Protein AF-A0A7W6D3A5-F1 (afdb_monomer_lite)

Radius of gyration: 19.15 Å; chains: 1; bounding box: 60×32×44 Å

Organism: NCBI:txid1133344

Sequence (73 aa):
MPTRAMIDPVESLAMNLFRRDHPDRLWSLSVAPDPEAGASAEERSLYRCFARAQLAERTARPRPASVHVLHAQ

Foldseek 3Di:
DPDPPPQDQLQVQLQVVCCVVCVQAHQDPDDDPDNVNYQDPVSSVVSSVVSVVVVVCVVPDDDPPPPPPPPDD

Secondary structure (DSSP, 8-state):
--------HHHHHHHHHHHHH-TTSB--SS--SSSSSB--HHHHHHHHHHHHHHHHHHHHS------------

pLDDT: mean 78.68, std 16.89, range [44.06, 96.69]

Structure (mmCIF, N/CA/C/O backbone):
data_AF-A0A7W6D3A5-F1
#
_entry.id   AF-A0A7W6D3A5-F1
#
loop_
_atom_site.group_PDB
_atom_site.id
_atom_site.type_symbol
_atom_site.label_atom_id
_atom_site.label_alt_id
_atom_site.label_comp_id
_atom_site.label_asym_id
_atom_site.label_entity_id
_atom_site.label_seq_id
_atom_site.pdbx_PDB_ins_code
_atom_site.Cartn_x
_atom_site.Cartn_y
_atom_site.Cartn_z
_atom_site.occupancy
_atom_site.B_iso_or_equiv
_atom_site.auth_seq_id
_atom_site.auth_comp_id
_atom_site.auth_asym_id
_atom_site.auth_atom_id
_atom_site.pdbx_PDB_model_num
ATOM 1 N N . MET A 1 1 ? 15.382 -25.300 4.905 1.00 44.06 1 MET A N 1
ATOM 2 C CA . MET A 1 1 ? 13.946 -24.963 4.802 1.00 44.06 1 MET A CA 1
ATOM 3 C C . MET A 1 1 ? 13.843 -23.454 4.627 1.00 44.06 1 MET A C 1
ATOM 5 O O . MET A 1 1 ? 14.194 -22.766 5.576 1.00 44.06 1 MET A O 1
ATOM 9 N N . PRO A 1 2 ? 13.492 -22.907 3.449 1.00 47.03 2 PRO A N 1
ATOM 10 C CA . PRO A 1 2 ? 13.312 -21.465 3.322 1.00 47.03 2 PRO A CA 1
ATOM 11 C C . PRO A 1 2 ? 12.081 -21.051 4.135 1.00 47.03 2 PRO A C 1
ATOM 13 O O . PRO A 1 2 ? 10.990 -21.591 3.951 1.00 47.03 2 PRO A O 1
ATOM 16 N N . THR A 1 3 ? 12.275 -20.138 5.082 1.00 51.50 3 THR A N 1
ATOM 17 C CA . THR A 1 3 ? 11.216 -19.563 5.910 1.00 51.50 3 THR A CA 1
ATOM 18 C C . THR A 1 3 ? 10.196 -18.920 4.980 1.00 51.50 3 THR A C 1
ATOM 20 O O . THR A 1 3 ? 10.521 -17.982 4.256 1.00 51.50 3 THR A O 1
ATOM 23 N N . ARG A 1 4 ? 8.974 -19.458 4.953 1.00 52.81 4 ARG A N 1
ATOM 24 C CA . ARG A 1 4 ? 7.833 -18.894 4.227 1.00 52.81 4 ARG A CA 1
ATOM 25 C C . ARG A 1 4 ? 7.624 -17.474 4.745 1.00 52.81 4 ARG A C 1
ATOM 27 O O . ARG A 1 4 ? 7.041 -17.297 5.810 1.00 52.81 4 ARG A O 1
ATOM 34 N N . ALA A 1 5 ? 8.182 -16.489 4.042 1.00 60.31 5 ALA A N 1
ATOM 35 C CA . ALA A 1 5 ? 8.051 -15.087 4.396 1.00 60.31 5 ALA A CA 1
ATOM 36 C C . ALA A 1 5 ? 6.555 -14.777 4.428 1.00 60.31 5 ALA A C 1
ATOM 38 O O . ALA A 1 5 ? 5.877 -14.823 3.399 1.00 60.31 5 ALA A O 1
ATOM 39 N N . MET A 1 6 ? 6.016 -14.571 5.628 1.00 62.69 6 MET A N 1
ATOM 40 C CA . MET A 1 6 ? 4.651 -14.100 5.774 1.00 62.69 6 MET A CA 1
ATOM 41 C C . MET A 1 6 ? 4.643 -12.697 5.187 1.00 62.69 6 MET A C 1
ATOM 43 O O . MET A 1 6 ? 5.277 -11.797 5.733 1.00 62.69 6 MET A O 1
ATOM 47 N N . ILE A 1 7 ? 4.010 -12.545 4.024 1.00 69.88 7 ILE A N 1
ATOM 48 C CA . ILE A 1 7 ? 3.799 -11.232 3.425 1.00 69.88 7 ILE A CA 1
ATOM 49 C C . ILE A 1 7 ? 3.045 -10.409 4.464 1.00 69.88 7 ILE A C 1
ATOM 51 O O . ILE A 1 7 ? 1.996 -10.833 4.954 1.00 69.88 7 ILE A O 1
ATOM 55 N N . ASP A 1 8 ? 3.625 -9.269 4.823 1.00 88.19 8 ASP A N 1
ATOM 56 C CA . ASP A 1 8 ? 3.035 -8.332 5.763 1.00 88.19 8 ASP A CA 1
ATOM 57 C C . ASP A 1 8 ? 1.582 -8.001 5.340 1.00 88.19 8 ASP A C 1
ATOM 59 O O . ASP A 1 8 ? 1.316 -7.789 4.150 1.00 88.19 8 ASP A O 1
ATOM 63 N N . PRO A 1 9 ? 0.606 -8.003 6.267 1.00 90.44 9 PRO A N 1
ATOM 64 C CA . PRO A 1 9 ? -0.802 -7.813 5.924 1.00 90.44 9 PRO A CA 1
ATOM 65 C C . PRO A 1 9 ? -1.097 -6.432 5.324 1.00 90.44 9 PRO A C 1
ATOM 67 O O . PRO A 1 9 ? -2.019 -6.320 4.512 1.00 90.44 9 PRO A O 1
ATOM 70 N N . VAL A 1 10 ? -0.323 -5.397 5.677 1.00 93.25 10 VAL A N 1
ATOM 71 C CA . VAL A 1 10 ? -0.416 -4.080 5.030 1.00 93.25 10 VAL A CA 1
ATOM 72 C C . VAL A 1 10 ? 0.050 -4.201 3.588 1.00 93.25 10 VAL A C 1
ATOM 74 O O . VAL A 1 10 ? -0.645 -3.724 2.697 1.00 93.25 10 VAL A O 1
ATOM 77 N N . GLU A 1 11 ? 1.176 -4.869 3.344 1.00 92.62 11 GLU A N 1
ATOM 78 C CA . GLU A 1 11 ? 1.712 -5.045 1.992 1.00 92.62 11 GLU A CA 1
ATOM 79 C C . GLU A 1 11 ? 0.743 -5.832 1.099 1.00 92.62 11 GLU A C 1
ATOM 81 O O . GLU A 1 11 ? 0.424 -5.400 -0.006 1.00 92.62 11 GLU A O 1
ATOM 86 N N . SER A 1 12 ? 0.188 -6.935 1.606 1.00 92.62 12 SER A N 1
ATOM 87 C CA . SER A 1 12 ? -0.806 -7.736 0.882 1.00 92.62 12 SER A CA 1
ATOM 88 C C . SER A 1 12 ? -2.065 -6.928 0.542 1.00 92.62 12 SER A C 1
ATOM 90 O O . SER A 1 12 ? -2.584 -6.999 -0.576 1.00 92.62 12 SER A O 1
ATOM 92 N N . LEU A 1 13 ? -2.568 -6.116 1.478 1.00 94.88 13 LEU A N 1
ATOM 93 C CA . LEU A 1 13 ? -3.733 -5.276 1.214 1.00 94.88 13 LEU A CA 1
ATOM 94 C C . LEU A 1 13 ? -3.404 -4.134 0.243 1.00 94.88 13 LEU A C 1
ATOM 96 O O . LEU A 1 13 ? -4.188 -3.885 -0.669 1.00 94.88 13 LEU A O 1
ATOM 100 N N . ALA A 1 14 ? -2.247 -3.488 0.386 1.00 95.38 14 ALA A N 1
ATOM 101 C CA . ALA A 1 14 ? -1.794 -2.432 -0.517 1.00 95.38 14 ALA A CA 1
ATOM 102 C C . ALA A 1 14 ? -1.683 -2.943 -1.963 1.00 95.38 14 ALA A C 1
ATOM 104 O O . ALA A 1 14 ? -2.214 -2.312 -2.875 1.00 95.38 14 ALA A O 1
ATOM 105 N N . MET A 1 15 ? -1.106 -4.135 -2.153 1.00 93.75 15 MET A N 1
ATOM 106 C CA . MET A 1 15 ? -1.053 -4.826 -3.446 1.00 93.75 15 MET A CA 1
ATOM 107 C C . MET A 1 15 ? -2.439 -5.033 -4.056 1.00 93.75 15 MET A C 1
ATOM 109 O O . MET A 1 15 ? -2.641 -4.781 -5.242 1.00 93.75 15 MET A O 1
ATOM 113 N N . ASN A 1 16 ? -3.402 -5.503 -3.260 1.00 94.38 16 ASN A N 1
ATOM 114 C CA . ASN A 1 16 ? -4.756 -5.765 -3.746 1.00 94.38 16 ASN A CA 1
ATOM 115 C C . ASN A 1 16 ? -5.496 -4.479 -4.127 1.00 94.38 16 ASN A C 1
ATOM 117 O O . ASN A 1 16 ? -6.192 -4.460 -5.140 1.00 94.38 16 ASN A O 1
ATOM 121 N N . LEU A 1 17 ? -5.333 -3.410 -3.344 1.00 95.75 17 LEU A N 1
ATOM 122 C CA . LEU A 1 17 ? -5.916 -2.103 -3.653 1.00 95.75 17 LEU A CA 1
ATOM 123 C C . LEU A 1 17 ? -5.331 -1.543 -4.951 1.00 95.75 17 LEU A C 1
ATOM 125 O O . LEU A 1 17 ? -6.086 -1.183 -5.847 1.00 95.75 17 LEU A O 1
ATOM 129 N N . PHE A 1 18 ? -4.004 -1.572 -5.093 1.00 94.88 18 PHE A N 1
ATOM 130 C CA . PHE A 1 18 ? -3.341 -1.099 -6.304 1.00 94.88 18 PHE A CA 1
ATOM 131 C C . PHE A 1 18 ? -3.781 -1.881 -7.545 1.00 94.88 18 PHE A C 1
ATOM 133 O O . PHE A 1 18 ? -4.121 -1.279 -8.553 1.00 94.88 18 PHE A O 1
ATOM 140 N N . ARG A 1 19 ? -3.838 -3.218 -7.473 1.00 93.88 19 ARG A N 1
ATOM 141 C CA . ARG A 1 19 ? -4.274 -4.064 -8.601 1.00 93.88 19 ARG A CA 1
ATOM 142 C C . ARG A 1 19 ? -5.720 -3.820 -9.020 1.00 93.88 19 ARG A C 1
ATOM 144 O O . ARG A 1 19 ? -6.057 -4.041 -10.177 1.00 93.88 19 ARG A O 1
ATOM 151 N N . ARG A 1 20 ? -6.583 -3.433 -8.082 1.00 95.19 20 ARG A N 1
ATOM 152 C CA . ARG A 1 20 ? -7.974 -3.093 -8.385 1.00 95.19 20 ARG A CA 1
ATOM 153 C C . ARG A 1 20 ? -8.058 -1.780 -9.160 1.00 95.19 20 ARG A C 1
ATOM 155 O O . ARG A 1 20 ? -8.841 -1.688 -10.097 1.00 95.19 20 ARG A O 1
ATOM 162 N N . ASP A 1 21 ? -7.264 -0.795 -8.757 1.00 95.06 21 ASP A N 1
ATOM 163 C CA . ASP A 1 21 ? -7.325 0.560 -9.304 1.00 95.06 21 ASP A CA 1
ATOM 164 C C . ASP A 1 21 ? -6.464 0.695 -10.585 1.00 95.06 21 ASP A C 1
ATOM 166 O O . ASP A 1 21 ? -6.766 1.503 -11.461 1.00 95.06 21 ASP A O 1
ATOM 170 N N . HIS A 1 22 ? -5.438 -0.151 -10.739 1.00 91.88 22 HIS A N 1
ATOM 171 C CA . HIS A 1 22 ? -4.531 -0.215 -11.888 1.00 91.88 22 HIS A CA 1
ATOM 172 C C . HIS A 1 22 ? -4.322 -1.674 -12.355 1.00 91.88 22 HIS A C 1
ATOM 174 O O . HIS A 1 22 ? -3.264 -2.258 -12.098 1.00 91.88 22 HIS A O 1
ATOM 180 N N . PRO A 1 23 ? -5.306 -2.295 -13.032 1.00 90.75 23 PRO A N 1
ATOM 181 C CA . PRO A 1 23 ? -5.246 -3.714 -13.404 1.00 90.75 23 PRO A CA 1
ATOM 182 C C . PRO A 1 23 ? -4.114 -4.052 -14.385 1.00 90.75 23 PRO A C 1
ATOM 184 O O . PRO A 1 23 ? -3.605 -5.172 -14.357 1.00 90.75 23 PRO A O 1
ATOM 187 N N . ASP A 1 24 ? -3.692 -3.085 -15.202 1.00 89.81 24 ASP A N 1
ATOM 188 C CA . ASP A 1 24 ? -2.636 -3.250 -16.209 1.00 89.81 24 ASP A CA 1
ATOM 189 C C . ASP A 1 24 ? -1.223 -2.967 -15.668 1.00 89.81 24 ASP A C 1
ATOM 191 O O . ASP A 1 24 ? -0.239 -3.125 -16.389 1.00 89.81 24 ASP A O 1
ATOM 195 N N . ARG A 1 25 ? -1.098 -2.540 -14.401 1.00 89.00 25 ARG A N 1
ATOM 196 C CA . ARG A 1 25 ? 0.187 -2.184 -13.779 1.00 89.00 25 ARG A CA 1
ATOM 197 C C . ARG A 1 25 ? 0.583 -3.187 -12.705 1.00 89.00 25 ARG A C 1
ATOM 199 O O . ARG A 1 25 ? -0.240 -3.780 -12.008 1.00 89.00 25 ARG A O 1
ATOM 206 N N . LEU A 1 26 ? 1.888 -3.357 -12.536 1.00 88.94 26 LEU A N 1
ATOM 207 C CA . LEU A 1 26 ? 2.464 -4.299 -11.589 1.00 88.94 26 LEU A CA 1
ATOM 208 C C . LEU A 1 26 ? 2.837 -3.609 -10.275 1.00 88.94 26 LEU A C 1
ATOM 210 O O . LEU A 1 26 ? 3.523 -2.585 -10.249 1.00 88.94 26 LEU A O 1
ATOM 214 N N . TRP A 1 27 ? 2.482 -4.242 -9.153 1.00 89.31 27 TRP A N 1
ATOM 215 C CA . TRP A 1 27 ? 3.071 -3.922 -7.851 1.00 89.31 27 TRP A CA 1
ATOM 216 C C . TRP A 1 27 ? 4.486 -4.502 -7.774 1.00 89.31 27 TRP A C 1
ATOM 218 O O . TRP A 1 27 ? 4.732 -5.539 -7.154 1.00 89.31 27 TRP A O 1
ATOM 228 N N . SER A 1 28 ? 5.422 -3.872 -8.479 1.00 79.88 28 SER A N 1
ATOM 229 C CA . SER A 1 28 ? 6.819 -4.288 -8.467 1.00 79.88 28 SER A CA 1
ATOM 230 C C . SER A 1 28 ? 7.552 -3.640 -7.294 1.00 79.88 28 SER A C 1
ATOM 232 O O . SER A 1 28 ? 7.580 -2.419 -7.137 1.00 79.88 28 SER A O 1
ATOM 234 N N . LEU A 1 29 ? 8.172 -4.465 -6.449 1.00 66.56 29 LEU A N 1
ATOM 235 C CA . LEU A 1 29 ? 9.129 -3.989 -5.445 1.00 66.56 29 LEU A CA 1
ATOM 236 C C . LEU A 1 29 ? 10.520 -3.747 -6.042 1.00 66.56 29 LEU A C 1
ATOM 238 O O . LEU A 1 29 ? 11.291 -2.966 -5.484 1.00 66.56 29 LEU A O 1
ATOM 242 N N . SER A 1 30 ? 10.800 -4.377 -7.182 1.00 64.75 30 SER A N 1
ATOM 243 C CA . SER A 1 30 ? 12.024 -4.227 -7.964 1.00 64.75 30 SER A CA 1
ATOM 244 C C . SER A 1 30 ? 11.852 -3.159 -9.042 1.00 64.75 30 SER A C 1
ATOM 246 O O . SER A 1 30 ? 10.732 -2.894 -9.481 1.00 64.75 30 SER A O 1
ATOM 248 N N . VAL A 1 31 ? 12.961 -2.561 -9.485 1.00 59.12 31 VAL A N 1
ATOM 249 C CA . VAL A 1 31 ? 12.979 -1.644 -10.633 1.00 59.12 31 VAL A CA 1
ATOM 250 C C . VAL A 1 31 ? 12.404 -2.391 -11.835 1.00 59.12 31 VAL A C 1
ATOM 252 O O . VAL A 1 31 ? 13.009 -3.348 -12.316 1.00 59.12 31 VAL A O 1
ATOM 255 N N . ALA A 1 32 ? 11.197 -2.016 -12.254 1.00 58.81 32 ALA A N 1
ATOM 256 C CA . ALA A 1 32 ? 10.619 -2.550 -13.473 1.00 58.81 32 ALA A CA 1
ATOM 257 C C . ALA A 1 32 ? 11.469 -2.062 -14.662 1.00 58.81 32 ALA A C 1
ATOM 259 O O . ALA A 1 32 ? 11.961 -0.932 -14.622 1.00 58.81 32 ALA A O 1
ATOM 260 N N . PRO A 1 33 ? 11.662 -2.888 -15.706 1.00 63.00 33 PRO A N 1
ATOM 261 C CA . PRO A 1 33 ? 12.363 -2.454 -16.916 1.00 63.00 33 PRO A CA 1
ATOM 262 C C . PRO A 1 33 ? 11.634 -1.295 -17.611 1.00 63.00 33 PRO A C 1
ATOM 264 O O . PRO A 1 33 ? 12.269 -0.491 -18.283 1.00 63.00 33 PRO A O 1
ATOM 267 N N . ASP A 1 34 ? 10.322 -1.194 -17.392 1.00 73.62 34 ASP A N 1
ATOM 268 C CA . ASP A 1 34 ? 9.489 -0.060 -17.758 1.00 73.62 34 ASP A CA 1
ATOM 269 C C . ASP A 1 34 ? 8.940 0.600 -16.475 1.00 73.62 34 ASP A C 1
ATOM 271 O O . ASP A 1 34 ? 8.156 -0.031 -15.752 1.00 73.62 34 ASP A O 1
ATOM 275 N N . PRO A 1 35 ? 9.363 1.833 -16.141 1.00 65.69 35 PRO A N 1
ATOM 276 C CA . PRO A 1 35 ? 8.908 2.528 -14.942 1.00 65.69 35 PRO A CA 1
ATOM 277 C C . PRO A 1 35 ? 7.415 2.880 -14.978 1.00 65.69 35 PRO A C 1
ATOM 279 O O . PRO A 1 35 ? 6.828 3.035 -13.908 1.00 65.69 35 PRO A O 1
ATOM 282 N N . GLU A 1 36 ? 6.782 2.967 -16.154 1.00 72.81 36 GLU A N 1
ATOM 283 C CA . GLU A 1 36 ? 5.345 3.261 -16.261 1.00 72.81 36 GLU A CA 1
ATOM 284 C C . GLU A 1 36 ? 4.485 2.026 -15.945 1.00 72.81 36 GLU A C 1
ATOM 286 O O . GLU A 1 36 ? 3.407 2.127 -15.349 1.00 72.81 36 GLU A O 1
ATOM 291 N N . ALA A 1 37 ? 5.008 0.833 -16.239 1.00 81.19 37 ALA A N 1
ATOM 292 C CA . ALA A 1 37 ? 4.351 -0.441 -15.954 1.00 81.19 37 ALA A CA 1
ATOM 293 C C . ALA A 1 37 ? 4.368 -0.824 -14.459 1.00 81.19 37 ALA A C 1
ATOM 295 O O . ALA A 1 37 ? 3.649 -1.736 -14.043 1.00 81.19 37 ALA A O 1
ATOM 296 N N . GLY A 1 38 ? 5.187 -0.154 -13.640 1.00 87.31 38 GLY A N 1
ATOM 297 C CA . GLY A 1 38 ? 5.346 -0.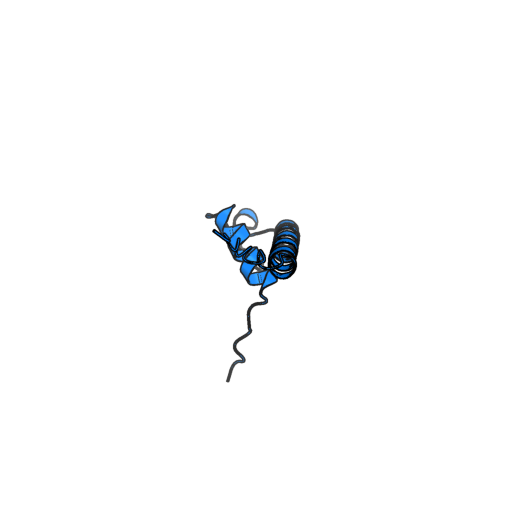431 -12.212 1.00 87.31 38 GLY A CA 1
ATOM 298 C C . GLY A 1 38 ? 4.720 0.629 -11.306 1.00 87.31 38 GLY A C 1
ATOM 299 O O . GLY A 1 38 ? 4.613 1.798 -11.666 1.00 87.31 38 GLY A O 1
ATOM 300 N N . ALA A 1 39 ? 4.341 0.234 -10.089 1.00 89.25 39 ALA A N 1
ATOM 301 C CA . ALA A 1 39 ? 4.001 1.177 -9.026 1.00 89.25 39 ALA A CA 1
ATOM 302 C C . ALA A 1 39 ? 5.239 1.994 -8.608 1.00 89.25 39 ALA A C 1
ATOM 304 O O . ALA A 1 39 ? 6.270 1.434 -8.213 1.00 89.25 39 ALA A O 1
ATOM 305 N N . SER A 1 40 ? 5.131 3.321 -8.631 1.00 88.50 40 SER A N 1
ATOM 306 C CA . SER A 1 40 ? 6.192 4.221 -8.171 1.00 88.50 40 SER A CA 1
ATOM 307 C C . SER A 1 40 ? 6.434 4.096 -6.658 1.00 88.50 40 SER A C 1
ATOM 309 O O . SER A 1 40 ? 5.674 3.474 -5.910 1.00 88.50 40 SER A O 1
ATOM 311 N N . ALA A 1 41 ? 7.535 4.664 -6.156 1.00 88.44 41 ALA A N 1
ATOM 312 C CA . ALA A 1 41 ? 7.793 4.699 -4.712 1.00 88.44 41 ALA A CA 1
ATOM 313 C C . ALA A 1 41 ? 6.705 5.468 -3.940 1.00 88.44 41 ALA A C 1
ATOM 315 O O . ALA A 1 41 ? 6.312 5.045 -2.851 1.00 88.44 41 ALA A O 1
ATOM 316 N N . GLU A 1 42 ? 6.199 6.553 -4.524 1.00 90.88 42 GLU A N 1
ATOM 317 C CA . GLU A 1 42 ? 5.170 7.397 -3.923 1.00 90.88 42 GLU A CA 1
ATOM 318 C C . GLU A 1 42 ? 3.813 6.691 -3.883 1.00 90.88 42 GLU A C 1
ATOM 320 O O . GLU A 1 42 ? 3.206 6.597 -2.816 1.00 90.88 42 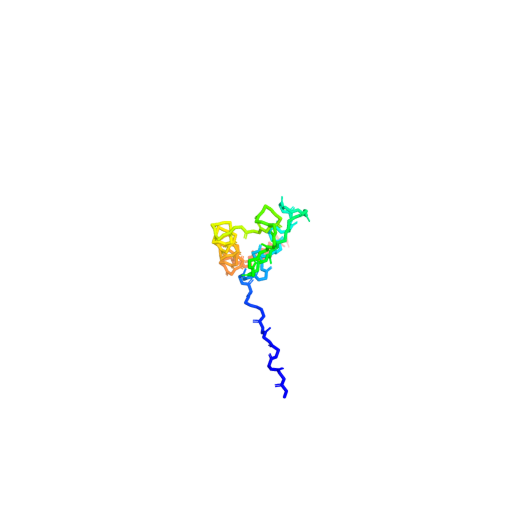GLU A O 1
ATOM 325 N N . GLU A 1 43 ? 3.397 6.066 -4.988 1.00 93.00 43 GLU A N 1
ATOM 326 C CA . GLU A 1 43 ? 2.183 5.243 -5.022 1.00 93.00 43 GLU A CA 1
ATOM 327 C C . GLU A 1 43 ? 2.264 4.100 -4.009 1.00 93.00 43 GLU A C 1
ATOM 329 O O . GLU A 1 43 ? 1.331 3.882 -3.236 1.00 93.00 43 GLU A O 1
ATOM 334 N N . ARG A 1 44 ? 3.406 3.407 -3.924 1.00 92.62 44 ARG A N 1
ATOM 335 C CA . ARG A 1 44 ? 3.583 2.344 -2.925 1.00 92.62 44 ARG A CA 1
ATOM 336 C C . ARG A 1 44 ? 3.416 2.862 -1.499 1.00 92.62 44 ARG A C 1
ATOM 338 O O . ARG A 1 44 ? 2.801 2.189 -0.674 1.00 92.62 44 ARG A O 1
ATOM 345 N N . SER A 1 45 ? 3.939 4.051 -1.202 1.00 94.00 45 SER A N 1
ATOM 346 C CA . SER A 1 45 ? 3.750 4.699 0.099 1.00 94.00 45 SER A CA 1
ATOM 347 C C . SER A 1 45 ? 2.273 5.019 0.361 1.00 94.00 45 SER A C 1
ATOM 349 O O . SER A 1 45 ? 1.737 4.661 1.412 1.00 94.00 45 SER A O 1
ATOM 351 N N . LEU A 1 46 ? 1.585 5.604 -0.622 1.00 95.81 46 LEU A N 1
ATOM 352 C CA . LEU A 1 46 ? 0.176 5.982 -0.524 1.00 95.81 46 LEU A CA 1
ATOM 353 C C . LEU A 1 46 ? -0.736 4.768 -0.281 1.00 95.81 46 LEU A C 1
ATOM 355 O O . LEU A 1 46 ? -1.523 4.754 0.667 1.00 95.81 46 LEU A O 1
ATOM 359 N N . TYR A 1 47 ? -0.589 3.709 -1.078 1.00 96.38 47 TYR A N 1
ATOM 360 C CA . TYR A 1 47 ? -1.399 2.496 -0.934 1.00 96.38 47 TYR A CA 1
ATOM 361 C C . TYR A 1 47 ? -1.105 1.740 0.370 1.00 96.38 47 TYR A C 1
ATOM 363 O O . TYR A 1 47 ? -2.019 1.150 0.950 1.00 96.38 47 TYR A O 1
ATOM 371 N N . ARG A 1 48 ? 0.124 1.814 0.905 1.00 95.56 48 ARG A N 1
ATOM 372 C CA . ARG A 1 48 ? 0.428 1.324 2.264 1.00 95.56 48 ARG A CA 1
ATOM 373 C C . ARG A 1 48 ? -0.303 2.125 3.338 1.00 95.56 48 ARG A C 1
ATOM 375 O O . ARG A 1 48 ? -0.804 1.531 4.291 1.00 95.56 48 ARG A O 1
ATOM 382 N N . CYS A 1 49 ? -0.404 3.446 3.196 1.00 96.69 49 CYS A N 1
ATOM 383 C CA . CYS A 1 49 ? -1.190 4.277 4.111 1.00 96.69 49 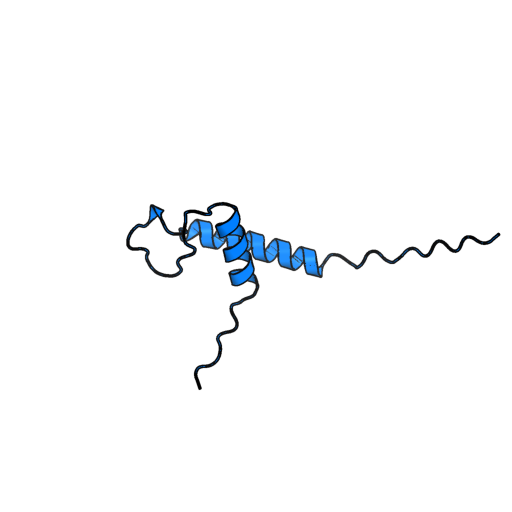CYS A CA 1
ATOM 384 C C . CYS A 1 49 ? -2.680 3.908 4.071 1.00 96.69 49 CYS A C 1
ATOM 386 O O . CYS A 1 49 ? -3.276 3.696 5.129 1.00 96.69 49 CYS A O 1
ATOM 388 N N . PHE A 1 50 ? -3.265 3.725 2.882 1.00 96.25 50 PHE A N 1
ATOM 389 C CA . PHE A 1 50 ? -4.653 3.261 2.757 1.00 96.25 50 PHE A CA 1
ATOM 390 C C . PHE A 1 50 ? -4.870 1.869 3.349 1.00 96.25 50 PHE A C 1
ATOM 392 O O . PHE A 1 50 ? -5.867 1.637 4.035 1.00 96.25 50 PHE A O 1
ATOM 399 N N . ALA A 1 51 ? -3.935 0.945 3.128 1.00 96.19 51 ALA A N 1
ATOM 400 C CA . ALA A 1 51 ? -3.998 -0.385 3.715 1.00 96.19 51 ALA A CA 1
ATOM 401 C C . ALA A 1 51 ? -3.951 -0.336 5.252 1.00 96.19 51 ALA A C 1
ATOM 403 O O . ALA A 1 51 ? -4.744 -1.009 5.909 1.00 96.19 51 ALA A O 1
ATOM 404 N N . ARG A 1 52 ? -3.085 0.503 5.839 1.00 95.31 52 ARG A N 1
ATOM 405 C CA . ARG A 1 52 ? -3.030 0.716 7.297 1.00 95.31 52 ARG A CA 1
ATOM 406 C C . ARG A 1 52 ? -4.336 1.281 7.844 1.00 95.31 52 ARG A C 1
ATOM 408 O O . ARG A 1 52 ? -4.836 0.750 8.831 1.00 95.31 52 ARG A O 1
ATOM 415 N N . ALA A 1 53 ? -4.894 2.304 7.199 1.00 93.81 53 ALA A N 1
ATOM 416 C CA . ALA A 1 53 ? -6.160 2.907 7.611 1.00 93.81 53 ALA A CA 1
ATOM 417 C C . ALA A 1 53 ? -7.304 1.880 7.592 1.00 93.81 53 ALA A C 1
ATOM 419 O O . ALA A 1 53 ? -7.976 1.691 8.601 1.00 93.81 53 ALA A O 1
ATOM 420 N N . GLN A 1 54 ? -7.453 1.122 6.501 1.00 93.69 54 GLN A N 1
ATOM 421 C CA . GLN A 1 54 ? -8.491 0.091 6.404 1.00 93.69 54 GLN A CA 1
ATOM 422 C C . GLN A 1 54 ? -8.311 -1.049 7.411 1.00 93.69 54 GLN A C 1
ATOM 424 O O . GLN A 1 54 ? -9.296 -1.568 7.937 1.00 93.69 54 GLN A O 1
ATOM 429 N N . LEU A 1 55 ? -7.075 -1.473 7.688 1.00 91.56 55 LEU A N 1
ATOM 430 C CA . LEU A 1 55 ? -6.825 -2.483 8.719 1.00 91.56 55 LEU A CA 1
ATOM 431 C C . LEU A 1 55 ? -7.167 -1.946 10.112 1.00 91.56 55 LEU A C 1
ATOM 433 O O . LEU A 1 55 ? -7.829 -2.650 10.873 1.00 91.56 55 LEU A O 1
ATOM 437 N N . ALA A 1 56 ? -6.798 -0.698 10.410 1.00 90.44 56 ALA A N 1
ATOM 438 C CA . ALA A 1 56 ? -7.147 -0.043 11.665 1.00 90.44 56 ALA A CA 1
ATOM 439 C C . ALA A 1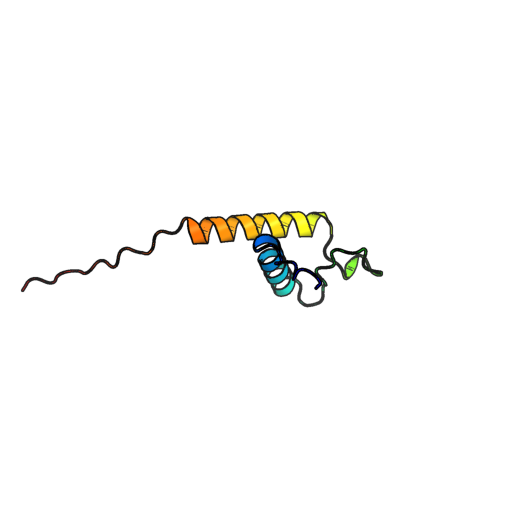 56 ? -8.669 0.091 11.834 1.00 90.44 56 ALA A C 1
ATOM 441 O O . ALA A 1 56 ? -9.193 -0.244 12.893 1.00 90.44 56 ALA A O 1
ATOM 442 N N . GLU A 1 57 ? -9.402 0.479 10.788 1.00 89.69 57 GLU A N 1
ATOM 443 C CA . GLU A 1 57 ? -10.870 0.539 10.797 1.00 89.69 57 GLU A CA 1
ATOM 444 C C . GLU A 1 57 ? -11.509 -0.832 11.042 1.00 89.69 57 GLU A C 1
ATOM 446 O O . GLU A 1 57 ? -12.454 -0.949 11.822 1.00 89.69 57 GLU A O 1
ATOM 451 N N . ARG A 1 58 ? -10.979 -1.894 10.419 1.00 84.50 58 ARG A N 1
ATOM 452 C CA . ARG A 1 58 ? -11.467 -3.269 10.620 1.00 84.50 58 ARG A CA 1
ATOM 453 C C . ARG A 1 58 ? -11.286 -3.740 12.057 1.00 84.50 58 ARG A C 1
ATOM 455 O O . ARG A 1 58 ? -12.130 -4.481 12.550 1.00 84.50 58 ARG A O 1
ATOM 462 N N . THR A 1 59 ? -10.209 -3.320 12.717 1.00 77.19 59 THR A N 1
ATOM 463 C CA . THR A 1 59 ? -9.968 -3.625 14.134 1.00 77.19 59 THR A CA 1
ATOM 464 C C . THR A 1 59 ? -10.731 -2.705 15.082 1.00 77.19 59 THR A C 1
ATOM 466 O O . THR A 1 59 ? -11.120 -3.136 16.162 1.00 77.19 59 THR A O 1
ATOM 469 N N . ALA A 1 60 ? -10.952 -1.450 14.687 1.00 73.44 60 ALA A N 1
ATOM 470 C CA . ALA A 1 60 ? -11.608 -0.438 15.505 1.00 73.44 60 ALA A CA 1
ATOM 471 C C . ALA A 1 60 ? -13.134 -0.532 15.452 1.00 73.44 60 ALA A C 1
ATOM 473 O O . ALA A 1 60 ? -13.789 -0.051 16.371 1.00 73.44 60 ALA A O 1
ATOM 474 N N . ARG A 1 61 ? -13.716 -1.140 14.407 1.00 61.34 61 ARG A N 1
ATOM 475 C CA . ARG A 1 61 ? -15.161 -1.359 14.323 1.00 61.34 61 ARG A CA 1
ATOM 476 C C . ARG A 1 61 ? -15.572 -2.378 15.395 1.00 61.34 61 ARG A C 1
ATOM 478 O O . ARG A 1 61 ? -15.296 -3.568 15.224 1.00 61.34 61 ARG A O 1
ATOM 485 N N . PRO A 1 62 ? -16.268 -1.966 16.473 1.00 54.25 62 PRO A N 1
ATOM 486 C CA . PRO A 1 62 ? -16.869 -2.930 17.377 1.00 54.25 62 PRO A CA 1
ATOM 487 C C . PRO A 1 62 ? -17.890 -3.726 16.561 1.00 54.25 62 PRO A C 1
ATOM 489 O O . PRO A 1 62 ? -18.599 -3.153 15.725 1.00 54.25 62 PRO A O 1
ATOM 492 N N . ARG A 1 63 ? -17.975 -5.045 16.787 1.00 57.50 63 ARG A N 1
ATOM 493 C CA . ARG A 1 63 ? -19.136 -5.833 16.342 1.00 57.50 63 ARG A CA 1
ATOM 494 C C . ARG A 1 63 ? -20.383 -5.009 16.680 1.00 57.50 63 ARG A C 1
ATOM 496 O O . ARG A 1 63 ? -20.462 -4.571 17.831 1.00 57.50 63 ARG A O 1
ATOM 503 N N . PRO A 1 64 ? -21.326 -4.771 15.747 1.00 54.03 64 PRO A N 1
ATOM 504 C CA . PRO A 1 64 ? -22.608 -4.231 16.160 1.00 54.03 64 PRO A CA 1
ATOM 505 C C . PRO A 1 64 ? -23.110 -5.178 17.245 1.00 54.03 64 PRO A C 1
ATOM 507 O O . PRO A 1 64 ? -23.231 -6.382 17.001 1.00 54.03 64 PRO A O 1
ATOM 510 N N . ALA A 1 65 ? -23.262 -4.666 18.468 1.00 55.16 65 ALA A N 1
ATOM 511 C CA . ALA A 1 65 ? -23.915 -5.415 19.520 1.00 55.16 65 ALA A CA 1
ATOM 512 C C . ALA A 1 65 ? -25.254 -5.823 18.918 1.00 55.16 65 ALA A C 1
ATOM 514 O O . ALA A 1 65 ? -26.022 -4.951 18.509 1.00 55.16 65 ALA A O 1
ATOM 515 N N . SER A 1 66 ? -25.475 -7.125 18.743 1.00 56.78 66 SER A N 1
ATOM 516 C CA . SER A 1 66 ? -26.772 -7.646 18.347 1.00 56.78 66 SER A CA 1
ATOM 517 C C . SER A 1 66 ? -27.762 -7.105 19.366 1.00 56.78 66 SER A C 1
ATOM 519 O O . SER A 1 66 ? -27.819 -7.591 20.495 1.00 56.78 66 SER A O 1
ATOM 521 N N . VAL A 1 67 ? -28.479 -6.041 19.008 1.00 57.50 67 VAL A N 1
ATOM 522 C CA . VAL A 1 67 ? -29.576 -5.530 19.814 1.00 57.50 67 VAL A CA 1
ATOM 523 C C . VAL A 1 67 ? -30.661 -6.584 19.668 1.00 57.50 67 VAL A C 1
ATOM 525 O O . VAL A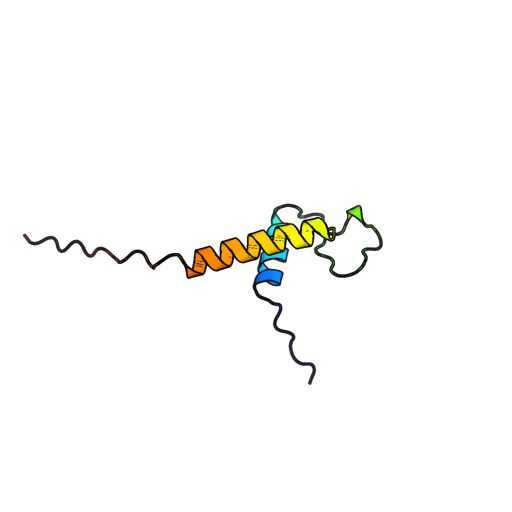 1 67 ? -31.471 -6.547 18.745 1.00 57.50 67 VAL A O 1
ATOM 528 N N . HIS A 1 68 ? -30.620 -7.595 20.535 1.00 55.62 68 HIS A N 1
ATOM 529 C CA . HIS A 1 68 ? -31.765 -8.449 20.780 1.00 55.62 68 HIS A CA 1
ATOM 530 C C . HIS A 1 68 ? -32.826 -7.545 21.399 1.00 55.62 68 HIS A C 1
ATOM 532 O O . HIS A 1 68 ? -32.837 -7.3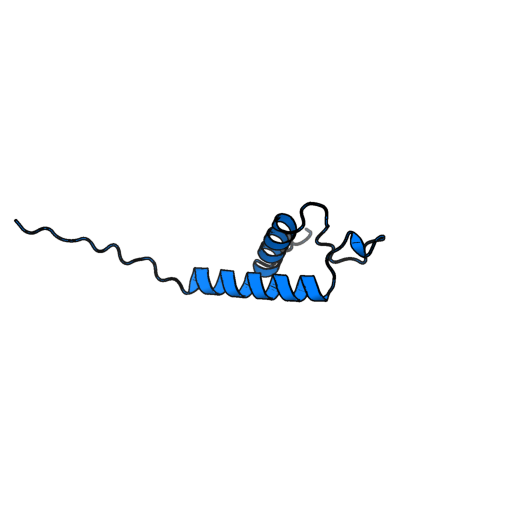06 22.604 1.00 55.62 68 HIS A O 1
ATOM 538 N N . VAL A 1 69 ? -33.686 -6.986 20.551 1.00 55.06 69 VAL A N 1
ATOM 539 C CA . VAL A 1 69 ? -34.936 -6.378 20.988 1.00 55.06 69 VAL A CA 1
ATOM 540 C C . VAL A 1 69 ? -35.768 -7.522 21.564 1.00 55.06 69 VAL A C 1
ATOM 542 O O . VAL A 1 69 ? -36.398 -8.272 20.820 1.00 55.06 69 VAL A O 1
ATOM 545 N N . LEU A 1 70 ? -35.715 -7.709 22.886 1.00 53.75 70 LEU A N 1
ATOM 546 C CA . LEU A 1 70 ? -36.712 -8.494 23.604 1.00 53.75 70 LEU A CA 1
ATOM 547 C C . LEU A 1 70 ? -38.049 -7.772 23.425 1.00 53.75 70 LEU A C 1
ATOM 549 O O . LEU A 1 70 ? -38.330 -6.776 24.086 1.00 53.75 70 LEU A O 1
ATOM 553 N N . HIS A 1 71 ? -38.853 -8.261 22.488 1.00 47.97 71 HIS A N 1
ATOM 554 C CA . HIS A 1 71 ? -40.271 -7.950 22.433 1.00 47.97 71 HIS A CA 1
ATOM 555 C C . HIS A 1 71 ? -40.925 -8.705 23.598 1.00 47.97 71 HIS A C 1
ATOM 557 O O . HIS A 1 71 ? -41.141 -9.911 23.514 1.00 47.97 71 HIS A O 1
ATOM 563 N N . ALA A 1 72 ? -41.160 -8.013 24.712 1.00 57.97 72 ALA A N 1
ATOM 564 C CA . ALA A 1 72 ? -42.088 -8.483 25.729 1.00 57.97 72 ALA A CA 1
ATOM 565 C C . ALA A 1 72 ? -43.506 -8.169 25.232 1.00 57.97 72 ALA A C 1
ATOM 567 O O . ALA A 1 72 ? -43.844 -6.998 25.049 1.00 57.97 72 ALA A O 1
ATOM 568 N N . GLN A 1 73 ? -44.292 -9.211 24.967 1.00 62.41 73 GLN A N 1
ATOM 569 C CA . GLN A 1 73 ? -45.754 -9.151 24.957 1.00 62.41 73 GLN A CA 1
ATOM 570 C C . GLN A 1 73 ? -46.272 -10.088 26.039 1.00 62.41 73 GLN A C 1
ATOM 572 O O . GLN A 1 73 ? -45.645 -11.160 26.214 1.00 62.41 73 GLN A O 1
#